Protein AF-A0A3E2CD52-F1 (afdb_monomer_lite)

InterPro domains:
  IPR022374 Energy-dependent translational throttle protein EttA [PTHR43858] (2-47)
  IPR027417 P-loop containing nucleoside triphosphate hydrolase [G3DSA:3.40.50.300] (1-47)
  IPR027417 P-loop containing nucleoside triphosphate hydrolase [SSF52540] (2-47)

Organism: Gardnerella vaginalis (NCBI:txid2702)

Structure (mmCIF, N/CA/C/O backbone):
data_AF-A0A3E2CD52-F1
#
_entry.id   AF-A0A3E2CD52-F1
#
loop_
_atom_site.group_PDB
_atom_site.id
_atom_site.type_symbol
_atom_site.label_atom_id
_atom_site.label_alt_id
_atom_site.label_comp_id
_atom_site.label_asym_id
_atom_site.label_entity_id
_atom_site.label_seq_id
_atom_site.pdbx_PDB_ins_code
_atom_site.Cartn_x
_atom_site.Cartn_y
_atom_site.Cartn_z
_atom_site.occupancy
_atom_site.B_iso_or_equiv
_atom_site.auth_seq_id
_atom_site.auth_comp_id
_atom_site.auth_asym_id
_atom_site.auth_atom_id
_atom_site.pdbx_PDB_model_num
ATOM 1 N N . MET A 1 1 ? -13.767 13.325 -7.649 1.00 48.62 1 MET A N 1
ATOM 2 C CA . MET A 1 1 ? -13.995 13.658 -6.220 1.00 48.62 1 MET A CA 1
ATOM 3 C C . MET A 1 1 ? -14.555 12.481 -5.399 1.00 48.62 1 MET A C 1
ATOM 5 O O . MET A 1 1 ? -15.198 12.720 -4.387 1.00 48.62 1 MET A O 1
ATOM 9 N N . ALA A 1 2 ? -14.331 11.221 -5.793 1.00 57.41 2 ALA A N 1
ATOM 10 C CA . ALA A 1 2 ? -14.801 10.057 -5.024 1.00 57.41 2 ALA A CA 1
ATOM 11 C C . ALA A 1 2 ? -13.688 9.466 -4.136 1.00 57.41 2 ALA A C 1
ATOM 13 O O . ALA A 1 2 ? -13.925 9.153 -2.975 1.00 57.41 2 ALA A O 1
ATOM 14 N N . LEU A 1 3 ? -12.452 9.434 -4.646 1.00 52.94 3 LEU A N 1
ATOM 15 C CA . LEU A 1 3 ? -11.300 8.828 -3.972 1.00 52.94 3 LEU A CA 1
ATOM 16 C C . LEU A 1 3 ? -10.946 9.494 -2.625 1.00 52.94 3 LEU A C 1
ATOM 18 O O . LEU A 1 3 ? -10.668 8.803 -1.653 1.00 52.94 3 LEU A O 1
ATOM 22 N N . CYS A 1 4 ? -11.045 10.827 -2.524 1.00 50.84 4 CYS A N 1
ATOM 23 C CA . CYS A 1 4 ? -10.732 11.557 -1.285 1.00 50.84 4 CYS A CA 1
ATOM 24 C C . CYS A 1 4 ? -11.698 11.271 -0.124 1.00 50.84 4 CYS A C 1
ATOM 26 O O . CYS A 1 4 ? -11.293 11.381 1.026 1.00 50.84 4 CYS A O 1
ATOM 28 N N . LYS A 1 5 ? -12.966 10.932 -0.404 1.00 51.56 5 LYS A N 1
ATOM 29 C CA . LYS A 1 5 ? -13.932 10.557 0.642 1.00 51.56 5 LYS A CA 1
ATOM 30 C C . LYS A 1 5 ? -13.745 9.111 1.088 1.00 51.56 5 LYS A C 1
ATOM 32 O O . LYS A 1 5 ? -13.843 8.848 2.276 1.00 51.56 5 LYS A O 1
ATOM 37 N N . LEU A 1 6 ? -13.398 8.222 0.156 1.00 52.22 6 LEU A N 1
ATOM 38 C CA . LEU A 1 6 ? -13.112 6.820 0.457 1.00 52.22 6 LEU A CA 1
ATOM 39 C C . LEU A 1 6 ? -11.886 6.674 1.375 1.00 52.22 6 LEU A C 1
ATOM 41 O O . LEU A 1 6 ? -11.893 5.863 2.284 1.00 52.22 6 LEU A O 1
ATOM 45 N N . LEU A 1 7 ? -10.854 7.504 1.181 1.00 53.94 7 LEU A N 1
ATOM 46 C CA . LEU A 1 7 ? -9.649 7.508 2.023 1.00 53.94 7 LEU A CA 1
ATOM 47 C C . LEU A 1 7 ? -9.886 8.060 3.442 1.00 53.94 7 LEU A C 1
ATOM 49 O O . LEU A 1 7 ? -9.152 7.702 4.358 1.00 53.94 7 LEU A O 1
ATOM 53 N N . LEU A 1 8 ? -10.895 8.919 3.637 1.00 55.25 8 LEU A N 1
ATOM 54 C CA . LEU A 1 8 ? -11.243 9.490 4.948 1.00 55.25 8 LEU A CA 1
ATOM 55 C C . LEU A 1 8 ? -11.997 8.506 5.853 1.00 55.25 8 LEU A C 1
ATOM 57 O O . LEU A 1 8 ? -12.027 8.711 7.063 1.00 55.25 8 LEU A O 1
ATOM 61 N N . GLU A 1 9 ? -12.594 7.457 5.284 1.00 58.81 9 GLU A N 1
ATOM 62 C CA . GLU A 1 9 ? -13.344 6.445 6.038 1.00 58.81 9 GLU A CA 1
ATOM 63 C C . GLU A 1 9 ? -12.466 5.309 6.578 1.00 58.81 9 GLU A C 1
ATOM 65 O O . GLU A 1 9 ? -12.976 4.499 7.341 1.00 58.81 9 GLU A O 1
ATOM 70 N N . ALA A 1 10 ? -11.166 5.269 6.239 1.00 57.06 10 ALA A N 1
ATOM 71 C CA . ALA A 1 10 ? -10.266 4.160 6.584 1.00 57.06 10 ALA A CA 1
ATOM 72 C C . ALA A 1 10 ? -10.932 2.792 6.310 1.00 57.06 10 ALA A C 1
ATOM 74 O O . ALA A 1 10 ? -11.206 2.035 7.240 1.00 57.06 10 ALA A O 1
ATOM 75 N N . PRO A 1 11 ? -11.271 2.498 5.043 1.00 65.12 11 PRO A N 1
ATOM 76 C CA . PRO A 1 11 ? -12.038 1.313 4.706 1.00 65.12 11 PRO A CA 1
ATOM 77 C C . PRO A 1 11 ? -11.265 0.058 5.114 1.00 65.12 11 PRO A C 1
ATOM 79 O O . PRO A 1 11 ? -10.054 -0.026 4.902 1.00 65.12 11 PRO A O 1
ATOM 82 N N . ASP A 1 12 ? -11.971 -0.964 5.599 1.00 68.06 12 ASP A N 1
ATOM 83 C CA . ASP A 1 12 ? -11.3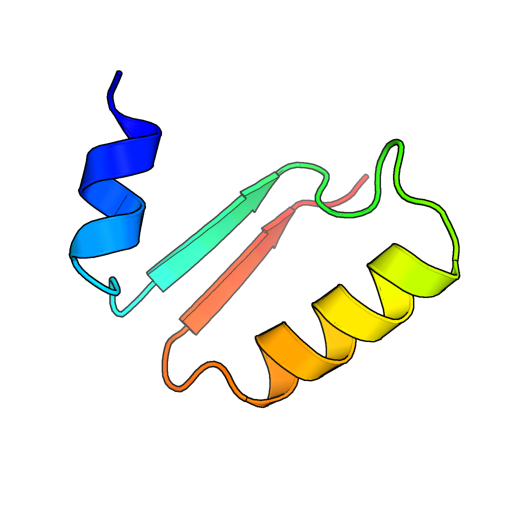88 -2.282 5.895 1.00 68.06 12 ASP A CA 1
ATOM 84 C C . ASP A 1 12 ? -10.688 -2.910 4.673 1.00 68.06 12 ASP A C 1
ATOM 86 O O . ASP A 1 12 ? -9.979 -3.902 4.812 1.00 68.06 12 ASP A O 1
ATOM 90 N N . LEU A 1 13 ? -10.895 -2.352 3.472 1.00 72.12 13 LEU A N 1
ATOM 91 C CA . LEU A 1 13 ? -10.319 -2.790 2.211 1.00 72.12 13 LEU A CA 1
ATOM 92 C C . LEU A 1 13 ? -9.698 -1.621 1.423 1.00 72.12 13 LEU A C 1
ATOM 94 O O . LEU A 1 13 ? -10.407 -0.725 0.960 1.00 72.12 13 LEU A O 1
ATOM 98 N N . LEU A 1 14 ? -8.385 -1.673 1.203 1.00 77.69 14 LEU A N 1
ATOM 99 C CA . LEU A 1 14 ? -7.628 -0.776 0.331 1.00 77.69 14 LEU A CA 1
AT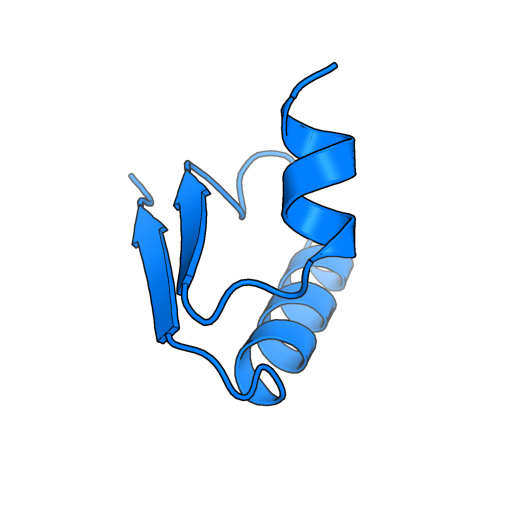OM 100 C C . LEU A 1 14 ? -7.424 -1.438 -1.038 1.00 77.69 14 LEU A C 1
ATOM 102 O O . LEU A 1 14 ? -6.821 -2.504 -1.124 1.00 77.69 14 LEU A O 1
ATOM 106 N N . LEU A 1 15 ? -7.905 -0.805 -2.109 1.00 79.38 15 LEU A N 1
ATOM 107 C CA . LEU A 1 15 ? -7.685 -1.240 -3.492 1.00 79.38 15 LEU A CA 1
ATOM 108 C C . LEU A 1 15 ? -6.635 -0.344 -4.151 1.00 79.38 15 LEU A C 1
ATOM 110 O O . LEU A 1 15 ? -6.819 0.870 -4.236 1.00 79.38 15 LEU A O 1
ATOM 114 N N . LEU A 1 16 ? -5.551 -0.950 -4.618 1.00 82.81 16 LEU A N 1
ATOM 115 C CA . LEU A 1 16 ? -4.461 -0.301 -5.331 1.00 82.81 16 LEU A CA 1
ATOM 116 C C . LEU A 1 16 ? -4.393 -0.868 -6.748 1.00 82.81 16 LEU A C 1
ATOM 118 O O . LEU A 1 16 ? -4.298 -2.078 -6.911 1.00 82.81 16 LEU A O 1
ATOM 122 N N . ASP A 1 17 ? -4.427 -0.004 -7.754 1.00 82.75 17 ASP A N 1
ATOM 123 C CA . ASP A 1 17 ? -4.259 -0.372 -9.162 1.00 82.75 17 ASP A CA 1
ATOM 124 C C . ASP A 1 17 ? -2.994 0.320 -9.674 1.00 82.75 17 ASP A C 1
ATOM 126 O O . ASP A 1 17 ? -2.905 1.547 -9.616 1.00 82.75 17 ASP A O 1
ATOM 130 N N . GLU A 1 18 ? -1.986 -0.455 -10.072 1.00 82.38 18 GLU A N 1
ATOM 131 C CA . GLU A 1 18 ? -0.643 0.023 -10.434 1.00 82.38 18 GLU A CA 1
ATOM 132 C C . GLU A 1 18 ? 0.045 0.923 -9.378 1.00 82.38 18 GLU A C 1
ATOM 134 O O . GLU A 1 18 ? 0.585 1.980 -9.719 1.00 82.38 18 GLU A O 1
ATOM 139 N N . PRO A 1 19 ? 0.084 0.548 -8.081 1.00 73.75 19 PRO A N 1
ATOM 140 C CA . PRO A 1 19 ? 0.568 1.439 -7.022 1.00 73.75 19 PRO A CA 1
ATOM 141 C C . PRO A 1 19 ? 2.050 1.809 -7.103 1.00 73.75 19 PRO A C 1
ATOM 143 O O . PRO A 1 19 ? 2.457 2.793 -6.499 1.00 73.75 19 PRO A O 1
ATOM 146 N N . THR A 1 20 ? 2.863 1.019 -7.801 1.00 79.12 20 THR A N 1
ATOM 147 C CA . THR A 1 20 ? 4.304 1.254 -7.967 1.00 79.12 20 THR A CA 1
ATOM 148 C C . THR A 1 20 ? 4.633 2.003 -9.254 1.00 79.12 20 THR A C 1
ATOM 150 O O . THR A 1 20 ? 5.774 2.426 -9.440 1.00 79.12 20 THR A O 1
ATOM 153 N N . ASN A 1 21 ? 3.667 2.168 -10.161 1.00 79.75 21 ASN A N 1
ATOM 154 C CA . ASN A 1 21 ? 3.906 2.845 -11.424 1.00 79.75 21 ASN A CA 1
ATOM 155 C C . ASN A 1 21 ? 4.118 4.346 -11.177 1.00 79.75 21 ASN A C 1
ATOM 157 O O . ASN A 1 21 ? 3.404 4.974 -10.400 1.00 79.75 21 ASN A O 1
ATOM 161 N N . HIS A 1 22 ? 5.120 4.923 -11.837 1.00 80.62 22 HIS A N 1
ATOM 162 C CA . HIS A 1 22 ? 5.569 6.305 -11.632 1.00 80.62 22 HIS A CA 1
ATOM 163 C C . HIS A 1 22 ? 6.118 6.644 -10.230 1.00 80.62 22 HIS A C 1
ATOM 165 O O . HIS A 1 22 ? 6.450 7.809 -10.004 1.00 80.62 22 HIS A O 1
ATOM 171 N N . LEU A 1 23 ? 6.265 5.673 -9.318 1.00 82.50 23 LEU A N 1
ATOM 172 C CA . LEU A 1 23 ? 6.956 5.881 -8.045 1.00 82.50 23 LEU A CA 1
ATOM 173 C C . LEU A 1 23 ? 8.469 5.697 -8.195 1.00 82.50 23 LEU A C 1
ATOM 175 O O . LEU A 1 23 ? 8.962 4.814 -8.896 1.00 82.50 23 LEU A O 1
ATOM 179 N N . ASP A 1 24 ? 9.210 6.535 -7.488 1.00 87.94 24 ASP A N 1
ATOM 180 C CA . ASP A 1 24 ? 10.629 6.376 -7.220 1.00 87.94 24 ASP A CA 1
ATOM 181 C C . ASP A 1 24 ? 10.875 5.369 -6.082 1.00 87.94 24 ASP A C 1
ATOM 183 O O . ASP A 1 24 ? 9.989 5.048 -5.289 1.00 87.94 24 ASP A O 1
ATOM 187 N N . ALA A 1 25 ? 12.099 4.840 -5.999 1.00 87.38 25 ALA A N 1
ATOM 188 C CA . ALA A 1 25 ? 12.437 3.746 -5.083 1.00 87.38 25 ALA A CA 1
ATOM 189 C C . ALA A 1 25 ? 12.179 4.082 -3.600 1.00 87.38 25 ALA A C 1
ATOM 191 O O . ALA A 1 25 ? 11.820 3.203 -2.818 1.00 87.38 25 ALA A O 1
ATOM 192 N N . GLU A 1 26 ? 12.332 5.352 -3.217 1.00 89.94 26 GLU A N 1
ATOM 193 C CA . GLU A 1 26 ? 12.026 5.832 -1.867 1.0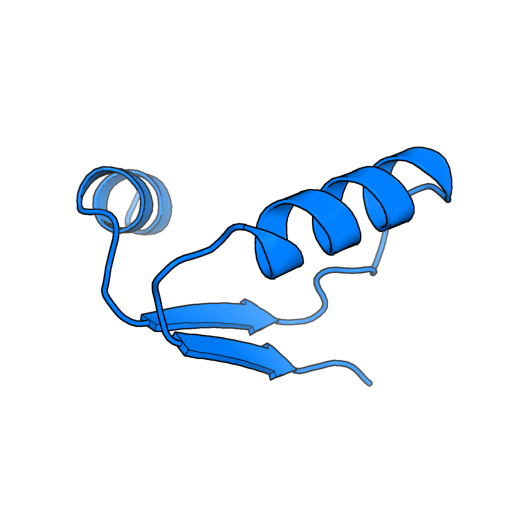0 89.94 26 GLU A CA 1
ATOM 194 C C . GLU A 1 26 ? 10.519 5.769 -1.572 1.00 89.94 26 GLU A C 1
ATOM 196 O O . GLU A 1 26 ? 10.112 5.267 -0.522 1.00 89.94 26 GLU A O 1
ATOM 201 N N . SER A 1 27 ? 9.684 6.191 -2.526 1.00 84.25 27 SER A N 1
ATOM 202 C CA . SER A 1 27 ? 8.226 6.130 -2.403 1.00 84.25 27 SER A CA 1
ATOM 203 C C . SER A 1 27 ? 7.701 4.697 -2.370 1.00 84.25 27 SER A C 1
ATOM 205 O O . SER A 1 27 ? 6.757 4.414 -1.634 1.00 84.25 27 SER A O 1
ATOM 207 N N . ILE A 1 28 ? 8.332 3.774 -3.105 1.00 85.94 28 ILE A N 1
ATOM 208 C CA . ILE A 1 28 ? 8.007 2.340 -3.035 1.00 85.94 28 ILE A CA 1
ATOM 209 C C . ILE A 1 28 ? 8.278 1.805 -1.626 1.00 85.94 28 ILE A C 1
ATOM 211 O O . ILE A 1 28 ? 7.413 1.158 -1.042 1.00 85.94 28 ILE A O 1
ATOM 215 N N . LEU A 1 29 ? 9.436 2.125 -1.044 1.00 87.38 29 LEU A N 1
ATOM 216 C CA . LEU A 1 29 ? 9.785 1.676 0.305 1.00 87.38 29 LEU A CA 1
ATOM 217 C C . LEU A 1 29 ? 8.830 2.244 1.365 1.00 87.38 29 LEU A C 1
ATOM 219 O O . LEU A 1 29 ? 8.430 1.539 2.294 1.00 87.38 29 LEU A O 1
ATOM 223 N N . TRP A 1 30 ? 8.446 3.515 1.232 1.00 88.56 30 TRP A N 1
ATOM 224 C CA . TRP A 1 30 ? 7.441 4.120 2.105 1.00 88.56 30 TRP A CA 1
ATOM 225 C C . TRP A 1 30 ? 6.085 3.422 1.969 1.00 88.56 30 TRP A C 1
ATOM 227 O O . TRP A 1 30 ? 5.455 3.108 2.981 1.00 88.56 30 TRP A O 1
ATOM 237 N N . LEU A 1 31 ? 5.661 3.136 0.735 1.00 84.19 31 LEU A N 1
ATOM 238 C CA . LEU A 1 31 ? 4.407 2.445 0.459 1.00 84.19 31 LEU A CA 1
ATOM 239 C C . LEU A 1 31 ? 4.412 1.038 1.064 1.00 84.19 31 LEU A C 1
ATOM 241 O O . LEU A 1 31 ? 3.458 0.673 1.742 1.00 84.19 31 LEU A O 1
ATOM 245 N N . GLU A 1 32 ? 5.490 0.271 0.903 1.00 84.94 32 GLU A N 1
ATOM 246 C CA . GLU A 1 32 ? 5.628 -1.047 1.531 1.00 84.94 32 GLU A CA 1
ATOM 247 C C . GLU A 1 32 ? 5.479 -0.968 3.055 1.00 84.94 32 GLU A C 1
ATOM 249 O O . GLU A 1 32 ? 4.721 -1.737 3.646 1.00 84.94 32 GLU A O 1
ATOM 254 N N . GLN A 1 33 ? 6.144 -0.007 3.704 1.00 88.12 33 GLN A N 1
ATOM 255 C CA . GLN A 1 33 ? 6.043 0.183 5.155 1.00 88.12 33 GLN A CA 1
ATOM 256 C C . GLN A 1 33 ? 4.647 0.618 5.602 1.00 88.12 33 GLN A C 1
ATOM 258 O O . GLN A 1 33 ? 4.195 0.222 6.680 1.00 88.12 33 GLN A O 1
ATOM 263 N N . PHE A 1 34 ? 3.975 1.444 4.802 1.00 84.69 34 PHE A N 1
ATOM 264 C CA . PHE A 1 34 ? 2.603 1.868 5.049 1.00 84.69 34 PHE A CA 1
ATOM 265 C C . PHE A 1 34 ? 1.641 0.681 4.960 1.00 84.69 34 PHE A C 1
ATOM 267 O O . PHE A 1 34 ? 0.868 0.456 5.889 1.00 84.69 34 PHE A O 1
ATOM 274 N N . LEU A 1 35 ? 1.744 -0.126 3.900 1.00 83.44 35 LEU A N 1
ATOM 275 C CA . LEU A 1 35 ? 0.919 -1.321 3.714 1.00 83.44 35 LEU A CA 1
ATOM 276 C C . LEU A 1 35 ? 1.175 -2.368 4.797 1.00 83.44 35 LEU A C 1
ATOM 278 O O . LEU A 1 35 ? 0.236 -3.007 5.256 1.00 83.44 35 LEU A O 1
ATOM 282 N N . HIS A 1 36 ? 2.414 -2.492 5.276 1.00 83.50 36 HIS A N 1
ATOM 283 C CA . HIS A 1 36 ? 2.745 -3.398 6.377 1.00 83.50 36 HIS A CA 1
ATOM 284 C C . HIS A 1 36 ? 2.090 -3.008 7.711 1.00 83.50 36 HIS A C 1
ATOM 286 O O . HIS A 1 36 ? 1.930 -3.847 8.593 1.00 83.50 36 HIS A O 1
ATOM 292 N N . LYS A 1 37 ? 1.735 -1.729 7.879 1.00 84.12 37 LYS A N 1
ATOM 293 C CA . LYS A 1 37 ? 1.060 -1.194 9.071 1.00 84.12 37 LYS A CA 1
ATOM 294 C C . LYS A 1 37 ? -0.441 -1.003 8.869 1.00 84.12 37 LYS A C 1
ATOM 296 O O . LYS A 1 37 ? -1.114 -0.542 9.787 1.00 84.12 37 LYS A O 1
ATOM 301 N N . TYR A 1 38 ? -0.959 -1.305 7.683 1.00 82.81 38 TYR A N 1
ATOM 302 C CA . TYR A 1 38 ? -2.372 -1.153 7.384 1.00 82.81 38 TYR A CA 1
ATOM 303 C C . TYR A 1 38 ? -3.153 -2.283 8.067 1.00 82.81 38 TYR A C 1
ATOM 305 O O . TYR A 1 38 ? -2.975 -3.449 7.732 1.00 82.81 38 TYR A O 1
ATOM 313 N N . GLU A 1 39 ? -4.013 -1.951 9.033 1.00 78.00 39 GLU A N 1
ATOM 314 C CA . GLU A 1 39 ? -4.815 -2.936 9.788 1.00 78.00 39 GLU A CA 1
ATOM 315 C C . GLU A 1 39 ? -6.033 -3.474 9.005 1.00 78.00 39 GLU A C 1
ATOM 317 O O . GLU A 1 39 ? -6.853 -4.207 9.555 1.00 78.00 39 GLU A O 1
ATOM 322 N N . GLY A 1 40 ? -6.151 -3.136 7.718 1.00 80.94 40 GLY A N 1
ATOM 323 C CA . GLY A 1 40 ? -7.184 -3.639 6.813 1.00 80.94 40 GLY A CA 1
ATOM 324 C C . GLY A 1 40 ? -6.647 -4.611 5.760 1.00 80.94 40 GLY A C 1
ATOM 325 O O . GLY A 1 40 ? -5.449 -4.854 5.626 1.00 80.94 40 GLY A O 1
ATOM 326 N N . ALA A 1 41 ? -7.550 -5.160 4.961 1.00 81.62 41 ALA A N 1
ATOM 327 C CA . ALA A 1 41 ? -7.196 -5.912 3.771 1.00 81.62 41 ALA A CA 1
ATOM 328 C C . ALA A 1 41 ? -6.660 -4.966 2.686 1.00 81.62 41 ALA A C 1
ATOM 330 O O . ALA A 1 41 ? -7.227 -3.908 2.425 1.00 81.62 41 ALA A O 1
ATOM 331 N N . VAL A 1 42 ? -5.585 -5.368 2.013 1.00 81.31 42 VAL A N 1
ATOM 332 C CA . VAL A 1 42 ? -5.037 -4.657 0.854 1.00 81.31 42 VAL A CA 1
ATOM 333 C C . VAL A 1 42 ? -5.155 -5.571 -0.358 1.00 81.31 42 VAL A C 1
ATOM 335 O O . VAL A 1 42 ? -4.669 -6.700 -0.339 1.00 81.31 42 VAL A O 1
ATOM 338 N N . ILE A 1 43 ? -5.782 -5.080 -1.422 1.00 81.25 43 ILE A N 1
ATOM 339 C CA . ILE A 1 43 ? -5.771 -5.699 -2.746 1.00 81.25 43 ILE A CA 1
ATOM 340 C C . ILE A 1 43 ? -4.963 -4.784 -3.653 1.00 81.25 43 ILE A C 1
ATOM 342 O O . ILE A 1 43 ? -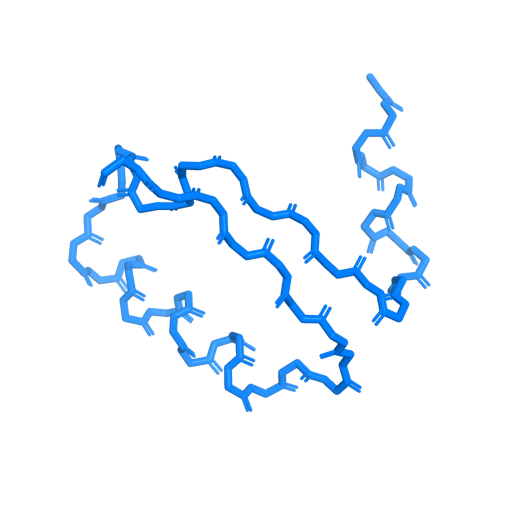5.414 -3.695 -3.995 1.00 81.25 43 ILE A O 1
ATOM 346 N N . ALA A 1 44 ? -3.773 -5.234 -4.039 1.00 80.75 44 ALA A N 1
ATOM 347 C CA . ALA A 1 44 ? -2.955 -4.562 -5.035 1.00 80.75 44 ALA A CA 1
ATOM 348 C C . ALA A 1 44 ? -3.014 -5.331 -6.358 1.00 80.75 44 ALA A C 1
ATOM 350 O O . ALA A 1 44 ? -2.782 -6.539 -6.390 1.00 80.75 44 ALA A O 1
ATOM 351 N N . VAL A 1 45 ? -3.334 -4.621 -7.434 1.00 80.12 45 VAL A N 1
ATOM 352 C CA . VAL A 1 45 ? -3.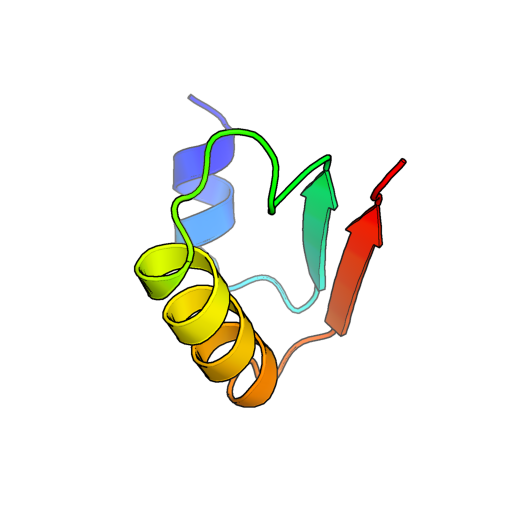238 -5.081 -8.817 1.00 80.12 45 VAL A CA 1
ATOM 353 C C . VAL A 1 45 ? -2.003 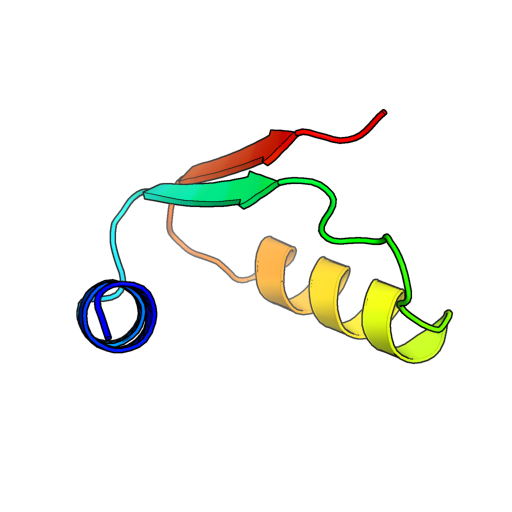-4.422 -9.416 1.00 80.12 45 VAL A C 1
ATOM 355 O O . VAL A 1 45 ? -1.869 -3.201 -9.392 1.00 80.12 45 VAL A O 1
ATOM 358 N N . THR A 1 46 ? -1.083 -5.244 -9.902 1.00 76.31 46 THR A N 1
ATOM 359 C CA . THR A 1 46 ? 0.147 -4.829 -10.582 1.00 76.31 46 THR A CA 1
ATOM 360 C C . THR A 1 46 ? 0.273 -5.649 -11.865 1.00 76.31 46 THR A C 1
ATOM 362 O O . THR A 1 46 ? -0.095 -6.828 -11.861 1.00 76.31 46 THR A O 1
ATOM 365 N N . HIS A 1 47 ? 0.787 -5.060 -12.938 1.00 69.94 47 HIS A N 1
ATOM 366 C CA . HIS A 1 47 ? 1.175 -5.760 -14.165 1.00 69.94 47 HIS A CA 1
ATOM 367 C C . HIS A 1 47 ? 2.474 -6.557 -13.991 1.00 69.94 47 HIS A C 1
ATOM 369 O O . HIS A 1 47 ? 3.310 -6.189 -13.132 1.00 69.94 47 HIS A O 1
#

pLDDT: mean 75.36, std 12.31, range [48.62, 89.94]

Radius of gyration: 11.25 Å; chains: 1; bounding box: 27×20×24 Å

Foldseek 3Di:
DPVVVVVVVLDLEAEAEQPCPPDDPVVVVVVVVVVVPRNHHYDYHHD

Secondary structure (DSSP, 8-state):
--HHHHHHT--SEEEEESTTTT--HHHHHHHHHHHHT-SSEEEEE--

Sequence (47 aa):
MALCKLLLEAPDLLLLDEPTNHLDAESILWLEQFLHKYEGAVIAVTH